Protein AF-A0A0B8NU46-F1 (afdb_monomer_lite)

Sequence (148 aa):
MVMSIIKTIAELERIGDVASRLAKTSLEHKNVDPRYQTSLEPLCRLAIDMLHQVLDAFARMDLQSAANVYEMDEKVDKEYQSIIKQLTQFMTDEVQSIPAILEVMWSARAIERVGDRCQNICEYIIYAVKGKDVRHRDEEEIYKYRAS

Radius of gyration: 17.45 Å; chains: 1; bounding box: 40×26×48 Å

InterPro domains:
  IPR026022 PhoU domain [PF01895] (43-125)
  IPR028366 PhoU [PTHR42930] (2-134)
  IPR028366 PhoU [TIGR02135] (1-134)
  IPR038078 PhoU-like domain superfamily [G3DSA:1.20.58.220] (1-136)

Organism: NCBI:txid1481914

pLDDT: mean 87.54, std 11.47, range [52.94, 98.19]

Foldseek 3Di:
DVVLVVLLVVLVVLLVVLVVVLVVLCVVPVPQDPVLDDDCVVLLVLLVVLVVQLVVCQVVLPLQSLLVSLVSLVVSVVVLVVLVVVLVVVCVVDVVCVVVSVSVNVNSVSSSVSSVSSNSSSQSSVCVVVVDRCVPPDSVVSVVSYDD

Structure (mmCIF, N/CA/C/O backbone):
data_AF-A0A0B8NU46-F1
#
_entry.id   AF-A0A0B8NU46-F1
#
loop_
_atom_site.group_PDB
_atom_site.id
_atom_site.type_symbol
_atom_site.label_atom_id
_atom_site.label_alt_id
_atom_site.label_comp_id
_atom_site.label_asym_id
_atom_site.label_entity_id
_atom_site.label_seq_id
_atom_site.pdbx_PDB_ins_code
_atom_site.Cartn_x
_atom_site.Cartn_y
_atom_site.Cartn_z
_atom_site.occupancy
_atom_site.B_iso_or_equiv
_atom_site.auth_seq_id
_atom_site.auth_comp_id
_atom_site.auth_asym_id
_atom_site.auth_atom_id
_atom_site.pdbx_PDB_model_num
ATOM 1 N N . MET A 1 1 ? -15.387 12.679 14.091 1.00 76.06 1 MET A N 1
ATOM 2 C CA . MET A 1 1 ? -16.108 11.780 13.163 1.00 76.06 1 MET A CA 1
ATOM 3 C C . MET A 1 1 ? -16.342 12.404 11.785 1.00 76.06 1 MET A C 1
ATOM 5 O O . MET A 1 1 ? -15.740 11.911 10.845 1.00 76.06 1 MET A O 1
ATOM 9 N N . VAL A 1 2 ? -17.103 13.502 11.641 1.00 85.00 2 VAL A N 1
ATOM 10 C CA . VAL A 1 2 ? -17.354 14.146 10.322 1.00 85.00 2 VAL A CA 1
ATOM 11 C C . VAL A 1 2 ? -16.058 14.463 9.560 1.00 85.00 2 VAL A C 1
ATOM 13 O O . VAL A 1 2 ? -15.936 14.148 8.382 1.00 85.00 2 VAL A O 1
ATOM 16 N N . MET A 1 3 ? -15.046 14.994 10.253 1.00 87.00 3 MET A N 1
ATOM 17 C CA . MET A 1 3 ? -13.742 15.269 9.641 1.00 87.00 3 MET A CA 1
ATOM 18 C C . MET A 1 3 ? -13.033 14.004 9.123 1.00 87.00 3 MET A C 1
ATOM 20 O O . MET A 1 3 ? -12.432 14.047 8.057 1.00 87.00 3 MET A O 1
ATOM 24 N N . SER A 1 4 ? -13.108 12.870 9.830 1.00 86.75 4 SER A N 1
ATOM 25 C CA . SER A 1 4 ? -12.488 11.610 9.380 1.00 86.75 4 SER A CA 1
ATOM 26 C C . SER A 1 4 ? -13.131 11.086 8.098 1.00 86.75 4 SER A C 1
ATOM 28 O O . SER A 1 4 ? -12.427 10.606 7.216 1.00 86.75 4 SER A O 1
ATOM 30 N N . ILE A 1 5 ? -14.452 11.237 7.967 1.00 90.69 5 ILE A N 1
ATOM 31 C CA . ILE A 1 5 ? -15.194 10.847 6.761 1.00 90.69 5 ILE A CA 1
ATOM 32 C C . ILE A 1 5 ? -14.737 11.688 5.567 1.00 90.69 5 ILE A C 1
ATOM 34 O O . ILE A 1 5 ? -14.364 11.134 4.540 1.00 90.69 5 ILE A O 1
ATOM 38 N N . ILE A 1 6 ? -14.689 13.016 5.718 1.00 93.38 6 ILE A N 1
ATOM 39 C CA . ILE A 1 6 ? -14.252 13.923 4.644 1.00 93.38 6 ILE A CA 1
ATOM 40 C C . ILE A 1 6 ? -12.821 13.597 4.197 1.00 93.38 6 ILE A C 1
ATOM 42 O O . ILE A 1 6 ? -12.554 13.528 3.000 1.00 93.38 6 ILE A O 1
ATOM 46 N N . LYS A 1 7 ? -11.903 13.360 5.144 1.00 92.12 7 LYS A N 1
ATOM 47 C CA . LYS A 1 7 ? -10.521 12.996 4.802 1.00 92.12 7 LYS A CA 1
ATOM 48 C C . LYS A 1 7 ? -10.431 11.638 4.102 1.00 92.12 7 LYS A C 1
ATOM 50 O O . LYS A 1 7 ? -9.679 11.510 3.148 1.00 92.12 7 LYS A O 1
ATOM 55 N N . THR A 1 8 ? -11.230 10.660 4.523 1.00 94.00 8 THR A N 1
ATOM 56 C CA . THR A 1 8 ? -11.289 9.338 3.875 1.00 94.00 8 THR A CA 1
ATOM 57 C C . THR A 1 8 ? -11.800 9.444 2.438 1.00 94.00 8 THR A C 1
ATOM 59 O O . THR A 1 8 ? -11.216 8.848 1.541 1.00 94.00 8 THR A O 1
ATOM 62 N N . ILE A 1 9 ? -12.833 10.258 2.187 1.00 94.75 9 ILE A N 1
ATOM 63 C CA . ILE A 1 9 ? -13.339 10.520 0.828 1.00 94.75 9 ILE A CA 1
ATOM 64 C C . ILE A 1 9 ? -12.237 11.111 -0.060 1.00 94.75 9 ILE A C 1
ATOM 66 O O . ILE A 1 9 ? -12.071 10.668 -1.194 1.00 94.75 9 ILE A O 1
ATOM 70 N N . ALA A 1 10 ? -11.462 12.067 0.458 1.00 96.69 10 ALA A N 1
ATOM 71 C CA . ALA A 1 10 ? -10.346 12.652 -0.282 1.00 96.69 10 ALA A CA 1
ATOM 72 C C . ALA A 1 10 ? -9.250 11.619 -0.604 1.00 96.69 10 ALA A C 1
ATOM 74 O O . ALA A 1 10 ? -8.682 11.642 -1.693 1.00 96.69 10 ALA A O 1
ATOM 75 N N . GLU A 1 11 ? -8.957 10.683 0.303 1.00 97.38 11 GLU A N 1
ATOM 76 C CA . GLU A 1 11 ? -8.010 9.602 0.006 1.00 97.38 11 GLU A CA 1
ATOM 77 C C . GLU A 1 11 ? -8.555 8.647 -1.070 1.00 97.38 11 GLU A C 1
ATOM 79 O O . GLU A 1 11 ? -7.811 8.285 -1.980 1.00 97.38 11 GLU A O 1
ATOM 84 N N . LEU A 1 12 ? -9.852 8.321 -1.049 1.00 96.81 12 LEU A N 1
ATOM 85 C CA . LEU A 1 12 ? -10.485 7.485 -2.078 1.00 96.81 12 LEU A CA 1
ATOM 86 C C . LEU A 1 12 ? -10.504 8.143 -3.462 1.00 96.81 12 LEU A C 1
ATOM 88 O O . LEU A 1 12 ? -10.229 7.469 -4.454 1.00 96.81 12 LEU A O 1
ATOM 92 N N . GLU A 1 13 ? -10.772 9.447 -3.541 1.00 97.50 13 GLU A N 1
ATOM 93 C CA . GLU A 1 13 ? -10.657 10.214 -4.790 1.00 97.50 13 GLU A CA 1
ATOM 94 C C . GLU A 1 13 ? -9.252 10.060 -5.385 1.00 97.50 13 GLU A C 1
ATOM 96 O O . GLU A 1 13 ? -9.088 9.697 -6.550 1.00 97.50 13 GLU A O 1
ATOM 101 N N . ARG A 1 14 ? -8.222 10.253 -4.556 1.00 96.56 14 ARG A N 1
ATOM 102 C CA . ARG A 1 14 ? -6.829 10.162 -4.993 1.00 96.56 14 ARG A CA 1
ATOM 103 C C . ARG A 1 14 ? -6.426 8.739 -5.404 1.00 96.56 14 ARG A C 1
ATOM 105 O O . ARG A 1 14 ? -5.583 8.594 -6.289 1.00 96.56 14 ARG A O 1
ATOM 112 N N . ILE A 1 15 ? -7.003 7.697 -4.796 1.00 97.25 15 ILE A N 1
ATOM 113 C CA . ILE A 1 15 ? -6.843 6.304 -5.259 1.00 97.25 15 ILE A CA 1
ATOM 114 C C . ILE A 1 15 ? -7.494 6.127 -6.638 1.00 97.25 15 ILE A C 1
ATOM 116 O O . ILE A 1 15 ? -6.884 5.549 -7.539 1.00 97.25 15 ILE A O 1
ATOM 120 N N . GLY A 1 16 ? -8.699 6.668 -6.836 1.00 96.06 16 GLY A N 1
ATOM 121 C CA . GLY A 1 16 ? -9.383 6.661 -8.132 1.00 96.06 16 GLY A CA 1
ATOM 122 C C . GLY A 1 16 ? -8.569 7.346 -9.236 1.00 96.06 16 GLY A C 1
ATOM 123 O O . GLY A 1 16 ? -8.445 6.811 -10.340 1.00 96.06 16 GLY A O 1
ATOM 124 N N . ASP A 1 17 ? -7.937 8.478 -8.925 1.00 95.25 17 ASP A N 1
ATOM 125 C CA . ASP A 1 17 ? -7.034 9.182 -9.841 1.00 95.25 17 ASP A CA 1
ATOM 126 C C . ASP A 1 17 ? -5.821 8.338 -10.238 1.00 95.25 17 ASP A C 1
ATOM 128 O O . ASP A 1 17 ? -5.430 8.315 -11.410 1.00 95.25 17 ASP A O 1
ATOM 132 N N . VAL A 1 18 ? -5.221 7.632 -9.277 1.00 93.94 18 VAL A N 1
ATOM 133 C CA . VAL A 1 18 ? -4.119 6.698 -9.534 1.00 93.94 18 VAL A CA 1
ATOM 134 C C . VAL A 1 18 ? -4.573 5.582 -10.474 1.00 93.94 18 VAL A C 1
ATOM 136 O O . VAL A 1 18 ? -3.918 5.347 -11.491 1.00 93.94 18 VAL A O 1
ATOM 139 N N . ALA A 1 19 ? -5.709 4.944 -10.185 1.00 93.94 19 ALA A N 1
ATOM 140 C CA . ALA A 1 19 ? -6.254 3.867 -11.008 1.00 93.94 19 ALA A CA 1
ATOM 141 C C . ALA A 1 19 ? -6.556 4.337 -12.444 1.00 93.94 19 ALA A C 1
ATOM 143 O O . ALA A 1 19 ? -6.197 3.667 -13.413 1.00 93.94 19 ALA A O 1
ATOM 144 N N . SER A 1 20 ? -7.143 5.528 -12.592 1.00 94.44 20 SER A N 1
ATOM 145 C CA . SER A 1 20 ? -7.423 6.151 -13.892 1.00 94.44 20 SER A CA 1
ATOM 146 C C . SER A 1 20 ? -6.147 6.411 -14.696 1.00 94.44 20 SER A C 1
ATOM 148 O O . SER A 1 20 ? -6.095 6.131 -15.896 1.00 94.44 20 SER A O 1
ATOM 150 N N . ARG A 1 21 ? -5.087 6.907 -14.045 1.00 90.38 21 ARG A N 1
ATOM 151 C CA . ARG A 1 21 ? -3.787 7.127 -14.696 1.00 90.38 21 ARG A CA 1
ATOM 152 C C . ARG A 1 21 ? -3.141 5.814 -15.128 1.00 90.38 21 ARG A C 1
ATOM 154 O O . ARG A 1 21 ? -2.734 5.724 -16.279 1.00 90.38 21 ARG A O 1
ATOM 161 N N . LEU A 1 22 ? -3.120 4.796 -14.266 1.00 90.50 22 LEU A N 1
ATOM 162 C CA . LEU A 1 22 ? -2.586 3.469 -14.604 1.00 90.50 22 LEU A CA 1
ATOM 163 C C . LEU A 1 22 ? -3.316 2.846 -15.801 1.00 90.50 22 LEU A C 1
ATOM 165 O O . LEU A 1 22 ? -2.675 2.323 -16.711 1.00 90.50 22 LEU A O 1
ATOM 169 N N . ALA A 1 23 ? -4.647 2.958 -15.844 1.00 90.62 23 ALA A N 1
ATOM 170 C CA . ALA A 1 23 ? -5.441 2.476 -16.971 1.00 90.62 23 ALA A CA 1
ATOM 171 C C . ALA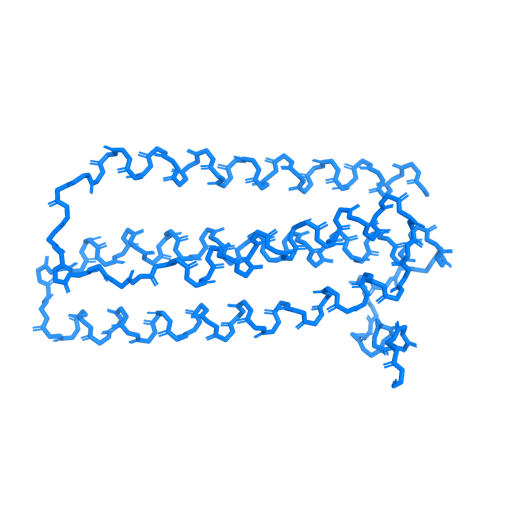 A 1 23 ? -5.080 3.194 -18.284 1.00 90.62 23 ALA A C 1
ATOM 173 O O . ALA A 1 23 ? -4.919 2.543 -19.316 1.00 90.62 23 ALA A O 1
ATOM 174 N N . LYS A 1 24 ? -4.904 4.523 -18.252 1.00 88.69 24 LYS A N 1
ATOM 175 C CA . LYS A 1 24 ? -4.469 5.303 -19.424 1.00 88.69 24 LYS A CA 1
ATOM 176 C C . LYS A 1 24 ? -3.066 4.907 -19.880 1.00 88.69 24 LYS A C 1
ATOM 178 O O . LYS A 1 24 ? -2.889 4.587 -21.052 1.00 88.69 24 LYS A O 1
ATOM 183 N N . THR A 1 25 ? -2.108 4.830 -18.956 1.00 84.38 25 THR A N 1
ATOM 184 C CA . THR A 1 25 ? -0.731 4.414 -19.255 1.00 84.38 25 THR A CA 1
ATOM 185 C C . THR A 1 25 ? -0.697 3.015 -19.872 1.00 84.38 25 THR A C 1
ATOM 187 O O . THR A 1 25 ? -0.019 2.811 -20.874 1.00 84.38 25 THR A O 1
ATOM 190 N N . SER A 1 26 ? -1.485 2.065 -19.362 1.00 83.94 26 SER A N 1
ATOM 191 C CA . SER A 1 26 ? -1.569 0.713 -19.933 1.00 83.94 26 SER A CA 1
ATOM 192 C C . SER A 1 26 ? -2.096 0.699 -21.377 1.00 83.94 26 SER A C 1
ATOM 194 O O . SER A 1 26 ? -1.638 -0.096 -22.198 1.00 83.94 26 SER A O 1
ATOM 196 N N . LEU A 1 27 ? -3.030 1.593 -21.720 1.00 85.62 27 LEU A N 1
ATOM 197 C CA . LEU A 1 27 ? -3.563 1.706 -23.082 1.00 85.62 27 LEU A CA 1
ATOM 198 C C . LEU A 1 27 ? -2.574 2.343 -24.063 1.00 85.62 27 LEU A C 1
ATOM 200 O O . LEU A 1 27 ? -2.562 1.955 -25.232 1.00 85.62 27 LEU A O 1
ATOM 204 N N . GLU A 1 28 ? -1.775 3.303 -23.601 1.00 82.06 28 GLU A N 1
ATOM 205 C CA . GLU A 1 28 ? -0.765 4.005 -24.404 1.00 82.06 28 GLU A CA 1
ATOM 206 C C . GLU A 1 28 ? 0.449 3.109 -24.716 1.00 82.06 28 GLU A C 1
ATOM 208 O O . GLU A 1 28 ? 1.017 3.197 -25.803 1.00 82.06 28 GLU A O 1
ATOM 213 N N . HIS A 1 29 ? 0.786 2.173 -23.822 1.00 73.75 29 HIS A N 1
ATOM 214 C CA . HIS A 1 29 ? 2.035 1.398 -23.869 1.00 73.75 29 HIS A CA 1
ATOM 215 C C . HIS A 1 29 ? 1.833 -0.084 -24.241 1.00 73.75 29 HIS A C 1
ATOM 217 O O . HIS A 1 29 ? 2.517 -0.974 -23.741 1.00 73.75 29 HIS A O 1
ATOM 223 N N . LYS A 1 30 ? 0.914 -0.380 -25.172 1.00 66.25 30 LYS A N 1
ATOM 224 C CA . LYS A 1 30 ? 0.595 -1.763 -25.603 1.00 66.25 30 LYS A CA 1
ATOM 225 C C . LYS A 1 30 ? 1.752 -2.537 -26.254 1.00 66.25 30 LYS A C 1
ATOM 227 O O . LYS A 1 30 ? 1.664 -3.755 -26.357 1.00 66.25 30 LYS A O 1
ATOM 232 N N . ASN A 1 31 ? 2.802 -1.847 -26.705 1.00 61.47 31 ASN A N 1
ATOM 233 C CA . ASN A 1 31 ? 3.888 -2.417 -27.513 1.00 61.47 31 ASN A CA 1
ATOM 234 C C . ASN A 1 31 ? 5.250 -2.429 -26.795 1.00 61.47 31 ASN A C 1
ATOM 236 O O . ASN A 1 31 ? 6.285 -2.476 -27.458 1.00 61.47 31 ASN A O 1
ATOM 240 N N . VAL A 1 32 ? 5.274 -2.360 -25.460 1.00 63.88 32 VAL A N 1
ATOM 241 C CA . VAL A 1 32 ? 6.528 -2.479 -24.700 1.00 63.88 32 VAL A CA 1
ATOM 242 C C . VAL A 1 32 ? 7.057 -3.906 -24.817 1.00 63.88 32 VAL A C 1
ATOM 244 O O . VAL A 1 32 ? 6.312 -4.868 -24.612 1.00 63.88 32 VAL A O 1
ATOM 247 N N . ASP A 1 33 ? 8.343 -4.031 -25.149 1.00 63.34 33 ASP A N 1
ATOM 248 C CA . ASP A 1 33 ? 9.026 -5.315 -25.287 1.00 63.34 33 ASP A CA 1
ATOM 249 C C . ASP A 1 33 ? 8.808 -6.175 -24.022 1.00 63.34 33 ASP A C 1
ATOM 251 O O . ASP A 1 33 ? 9.131 -5.726 -22.915 1.00 63.34 33 ASP A O 1
ATOM 255 N N . PRO A 1 34 ? 8.268 -7.403 -24.158 1.00 64.75 34 PRO A N 1
ATOM 256 C CA . PRO A 1 34 ? 8.028 -8.314 -23.041 1.00 64.75 34 PRO A CA 1
ATOM 257 C C . PRO A 1 34 ? 9.251 -8.564 -22.155 1.00 64.75 34 PRO A C 1
ATOM 259 O O . PRO A 1 34 ? 9.096 -8.894 -20.982 1.00 64.75 34 PRO A O 1
ATOM 262 N N . ARG A 1 35 ? 10.468 -8.383 -22.687 1.00 61.50 35 ARG A N 1
ATOM 263 C CA . ARG A 1 35 ? 11.727 -8.554 -21.949 1.00 61.50 35 ARG A CA 1
ATOM 264 C C . ARG A 1 35 ? 11.905 -7.563 -20.795 1.00 61.50 35 ARG A C 1
ATOM 266 O O . ARG A 1 35 ? 12.629 -7.886 -19.861 1.00 61.50 35 ARG A O 1
ATOM 273 N N . TYR A 1 36 ? 11.231 -6.411 -20.825 1.00 61.25 36 TYR A N 1
ATOM 274 C CA . TYR A 1 36 ? 11.279 -5.407 -19.749 1.00 61.25 36 TYR A CA 1
ATOM 275 C C . TYR A 1 36 ? 10.027 -5.416 -18.859 1.00 61.25 36 TYR A C 1
ATOM 277 O O . TYR A 1 36 ? 9.831 -4.510 -18.047 1.00 61.25 36 TYR A O 1
ATOM 285 N N . GLN A 1 37 ? 9.158 -6.422 -19.001 1.00 64.69 37 GLN A N 1
ATOM 286 C CA . GLN A 1 37 ? 7.943 -6.540 -18.200 1.00 64.69 37 GLN A CA 1
ATOM 287 C C . GLN A 1 37 ? 8.249 -7.233 -16.867 1.00 64.69 37 GLN A C 1
ATOM 289 O O . GLN A 1 37 ? 8.009 -8.427 -16.692 1.00 64.69 37 GLN A O 1
ATOM 294 N N . THR A 1 38 ? 8.750 -6.476 -15.888 1.00 72.88 38 THR A N 1
ATOM 295 C CA . THR A 1 38 ? 8.619 -6.896 -14.486 1.00 72.88 38 THR A CA 1
ATOM 296 C C . THR A 1 38 ? 7.135 -6.923 -14.145 1.00 72.88 38 THR A C 1
ATOM 298 O O . THR A 1 38 ? 6.433 -5.925 -14.326 1.00 72.88 38 THR A O 1
ATOM 301 N N . SER A 1 39 ? 6.640 -8.059 -13.654 1.00 84.12 39 SER A N 1
ATOM 302 C CA . SER A 1 39 ? 5.238 -8.157 -13.257 1.00 84.12 39 SER A CA 1
ATOM 303 C C . SER A 1 39 ? 4.960 -7.245 -12.063 1.00 84.12 39 SER A C 1
ATOM 305 O O . SER A 1 39 ? 5.552 -7.406 -10.999 1.00 84.12 39 SER A O 1
ATOM 307 N N . LEU A 1 40 ? 4.027 -6.306 -12.235 1.00 91.25 40 LEU A N 1
ATOM 308 C CA . LEU A 1 40 ? 3.476 -5.490 -11.146 1.00 91.25 40 LEU A CA 1
ATOM 309 C C . LEU A 1 40 ? 2.257 -6.150 -10.487 1.00 91.25 40 LEU A C 1
ATOM 311 O O . LEU A 1 40 ? 1.679 -5.595 -9.555 1.00 91.25 40 LEU A O 1
ATOM 315 N N . GLU A 1 41 ? 1.838 -7.323 -10.972 1.00 91.38 41 GLU A N 1
ATOM 316 C CA . GLU A 1 41 ? 0.648 -8.018 -10.483 1.00 91.38 41 GLU A CA 1
ATOM 317 C C . GLU A 1 41 ? 0.688 -8.294 -8.969 1.00 91.38 41 GLU A C 1
ATOM 319 O O . GLU A 1 41 ? -0.323 -8.020 -8.315 1.00 91.38 41 GLU A O 1
ATOM 324 N N . PRO A 1 42 ? 1.803 -8.770 -8.372 1.00 94.19 42 PRO A N 1
ATOM 325 C CA . PRO A 1 42 ? 1.856 -9.006 -6.930 1.00 94.19 42 PRO A CA 1
ATOM 326 C C . PRO A 1 42 ? 1.625 -7.724 -6.121 1.00 94.19 42 PRO A C 1
ATOM 328 O O . PRO A 1 42 ? 0.800 -7.715 -5.207 1.00 94.19 42 PRO A O 1
ATOM 331 N N . LEU A 1 43 ? 2.274 -6.623 -6.516 1.00 96.25 43 LEU A N 1
ATOM 332 C CA . LEU A 1 43 ? 2.118 -5.316 -5.876 1.00 96.25 43 LEU A CA 1
ATOM 333 C C . LEU A 1 43 ? 0.677 -4.793 -6.005 1.00 96.25 43 LEU A C 1
ATOM 335 O O . LEU A 1 43 ? 0.089 -4.347 -5.021 1.00 96.25 43 LEU A O 1
ATOM 339 N N . CYS A 1 44 ? 0.072 -4.913 -7.193 1.00 95.75 44 CYS A N 1
ATOM 340 C CA . CYS A 1 44 ? -1.335 -4.568 -7.418 1.00 95.75 44 CYS A CA 1
ATOM 341 C C . CYS A 1 44 ? -2.276 -5.362 -6.507 1.00 95.75 44 CYS A C 1
ATOM 343 O O . CYS A 1 44 ? -3.202 -4.792 -5.933 1.00 95.75 44 CYS A O 1
ATOM 345 N N . ARG A 1 45 ? -2.058 -6.676 -6.372 1.00 96.50 45 ARG A N 1
ATOM 346 C CA . ARG A 1 45 ? -2.894 -7.538 -5.524 1.00 96.50 45 ARG A CA 1
ATOM 347 C C . ARG A 1 45 ? -2.800 -7.137 -4.055 1.00 96.50 45 ARG A C 1
ATOM 349 O O . ARG A 1 45 ? -3.841 -7.058 -3.411 1.00 96.50 45 ARG A O 1
ATOM 356 N N . LEU A 1 46 ? -1.596 -6.839 -3.559 1.00 97.56 46 LEU A N 1
ATOM 357 C CA . LEU A 1 46 ? -1.397 -6.349 -2.192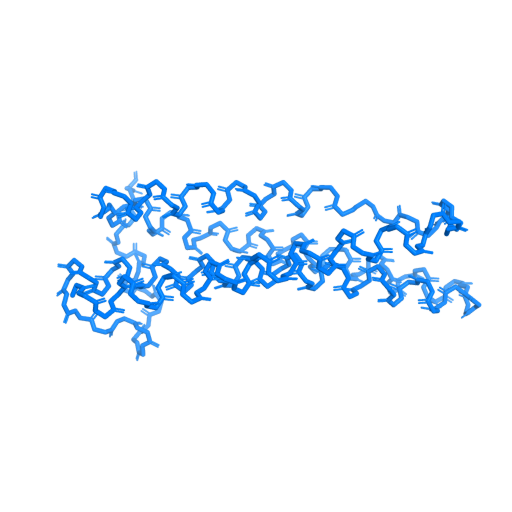 1.00 97.56 46 LEU A CA 1
ATOM 358 C C . LEU A 1 46 ? -2.125 -5.020 -1.957 1.00 97.56 46 LEU A C 1
ATOM 360 O O . LEU A 1 46 ? -2.860 -4.897 -0.983 1.00 97.56 46 LEU A O 1
ATOM 364 N N . ALA A 1 47 ? -1.986 -4.056 -2.872 1.00 97.44 47 ALA A N 1
ATOM 365 C CA . ALA A 1 47 ? -2.646 -2.756 -2.750 1.00 97.44 47 ALA A CA 1
ATOM 366 C C . ALA A 1 47 ? -4.184 -2.859 -2.793 1.00 97.44 47 ALA A C 1
ATOM 368 O O . ALA A 1 47 ? -4.872 -2.182 -2.031 1.00 97.44 47 ALA A O 1
ATOM 369 N N . ILE A 1 48 ? -4.739 -3.722 -3.655 1.00 97.50 48 ILE A N 1
ATOM 370 C CA . ILE A 1 48 ? -6.192 -3.964 -3.733 1.00 97.50 48 ILE A CA 1
ATOM 371 C C . ILE A 1 48 ? -6.708 -4.629 -2.454 1.00 97.50 48 ILE A C 1
ATOM 373 O O . ILE A 1 48 ? -7.757 -4.240 -1.942 1.00 97.50 48 ILE A O 1
ATOM 377 N N . ASP A 1 49 ? -5.984 -5.620 -1.935 1.00 98.00 49 ASP A N 1
ATOM 378 C CA . ASP A 1 49 ? -6.346 -6.301 -0.692 1.00 98.00 49 ASP A CA 1
ATOM 379 C C . ASP A 1 49 ? -6.326 -5.330 0.500 1.00 98.00 49 ASP A C 1
ATOM 381 O O . ASP A 1 49 ? -7.298 -5.237 1.249 1.00 98.00 49 ASP A O 1
ATOM 385 N N . MET A 1 50 ? -5.275 -4.511 0.604 1.00 97.81 50 MET A N 1
ATOM 386 C CA . MET A 1 50 ? -5.156 -3.465 1.621 1.00 97.81 50 MET A CA 1
ATOM 387 C C . MET A 1 50 ? -6.309 -2.448 1.540 1.00 97.81 50 MET A C 1
ATOM 389 O O . MET A 1 50 ? -6.880 -2.076 2.567 1.00 97.81 50 MET A O 1
ATOM 393 N N . LEU A 1 51 ? -6.717 -2.057 0.325 1.00 98.19 51 LEU A N 1
ATOM 394 C CA . LEU A 1 51 ? -7.861 -1.169 0.102 1.00 98.19 51 LEU A CA 1
ATOM 395 C C . LEU A 1 51 ? -9.190 -1.796 0.544 1.00 98.19 51 LEU A C 1
ATOM 397 O O . LEU A 1 51 ? -10.004 -1.131 1.184 1.00 98.19 51 LEU A O 1
ATOM 401 N N . HIS A 1 52 ? -9.438 -3.064 0.219 1.00 98.12 52 HIS A N 1
ATOM 402 C CA . HIS A 1 52 ? -10.658 -3.736 0.668 1.00 98.12 52 HIS A CA 1
ATOM 403 C C . HIS A 1 52 ? -10.712 -3.832 2.194 1.00 98.12 52 HIS A C 1
ATOM 405 O O . HIS A 1 52 ? -11.716 -3.455 2.800 1.00 98.12 52 HIS A O 1
ATOM 411 N N . GLN A 1 53 ? -9.615 -4.256 2.822 1.00 98.00 53 GLN A N 1
ATOM 412 C CA . GLN A 1 53 ? -9.572 -4.427 4.269 1.00 98.00 53 GLN A CA 1
ATOM 413 C C . GLN A 1 53 ? -9.686 -3.094 5.020 1.00 98.00 53 GLN A C 1
ATOM 415 O O . GLN A 1 53 ? -10.383 -3.031 6.036 1.00 98.00 53 GLN A O 1
ATOM 420 N N . VAL A 1 54 ? -9.080 -2.003 4.523 1.00 97.94 54 VAL A N 1
ATOM 421 C CA . VAL A 1 54 ? -9.233 -0.693 5.178 1.00 97.94 54 VAL A CA 1
ATOM 422 C C . VAL A 1 54 ? -10.662 -0.162 5.070 1.00 97.94 54 VAL A C 1
ATOM 424 O O . VAL A 1 54 ? -11.161 0.459 6.009 1.00 97.94 54 VAL A O 1
ATOM 427 N N . LEU A 1 55 ? -11.353 -0.424 3.957 1.00 97.75 55 LEU A N 1
ATOM 428 C CA . LEU A 1 55 ? -12.750 -0.030 3.780 1.00 97.75 55 LEU A CA 1
ATOM 429 C C . LEU A 1 55 ? -13.687 -0.826 4.694 1.00 97.75 55 LEU A C 1
ATOM 431 O O . LEU A 1 55 ? -14.597 -0.240 5.287 1.00 97.75 55 LEU A O 1
ATOM 435 N N . ASP A 1 56 ? -13.430 -2.122 4.874 1.00 97.81 56 ASP A N 1
ATOM 436 C CA . ASP A 1 56 ? -14.156 -2.955 5.836 1.00 97.81 56 ASP A CA 1
ATOM 437 C C . ASP A 1 56 ? -13.928 -2.479 7.279 1.00 97.81 56 ASP A C 1
ATOM 439 O O . ASP A 1 56 ? -14.887 -2.332 8.049 1.00 97.81 56 ASP A O 1
ATOM 443 N N . ALA A 1 57 ? -12.676 -2.169 7.635 1.00 96.94 57 ALA A N 1
ATOM 444 C CA . ALA A 1 57 ? -12.327 -1.603 8.935 1.00 96.94 57 ALA A CA 1
ATOM 445 C C . ALA A 1 57 ? -13.018 -0.250 9.159 1.00 96.94 57 ALA A C 1
ATOM 447 O O . ALA A 1 57 ? -13.573 -0.001 10.232 1.00 96.94 57 ALA A O 1
ATOM 448 N N . PHE A 1 58 ? -13.049 0.607 8.136 1.00 96.06 58 PHE A N 1
ATOM 449 C CA . PHE A 1 58 ? -13.698 1.913 8.191 1.00 96.06 58 PHE A CA 1
ATOM 450 C C . PHE A 1 58 ? -15.210 1.793 8.397 1.00 96.06 58 PHE A C 1
ATOM 452 O O . PHE A 1 58 ? -15.766 2.454 9.275 1.00 96.06 58 PHE A O 1
ATOM 459 N N . ALA A 1 59 ? -15.877 0.917 7.640 1.00 95.56 59 ALA A N 1
ATOM 460 C CA . ALA A 1 59 ? -17.322 0.707 7.734 1.00 95.56 59 ALA A CA 1
ATOM 461 C C . ALA A 1 59 ? -17.759 0.225 9.126 1.00 95.56 59 ALA A C 1
ATOM 463 O O . ALA A 1 59 ? -18.851 0.557 9.591 1.00 95.56 59 ALA A O 1
ATOM 464 N N . ARG A 1 60 ? -16.898 -0.544 9.800 1.00 95.62 60 ARG A N 1
ATOM 465 C CA . ARG A 1 60 ? -17.145 -1.095 11.140 1.00 95.62 60 ARG A CA 1
ATOM 466 C C . ARG A 1 60 ? -16.562 -0.241 12.263 1.00 95.62 60 ARG A C 1
ATOM 468 O O . ARG A 1 60 ? -16.823 -0.539 13.426 1.00 95.62 60 ARG A O 1
ATOM 475 N N . MET A 1 61 ? -15.792 0.798 11.929 1.00 93.75 61 MET A N 1
ATOM 476 C CA . MET A 1 61 ? -14.960 1.545 12.876 1.00 93.75 61 MET A CA 1
ATOM 477 C C . MET A 1 61 ? -14.089 0.614 13.739 1.00 93.75 61 MET A C 1
ATOM 479 O O . MET A 1 61 ? -13.935 0.809 14.946 1.00 93.75 61 MET A O 1
ATOM 483 N N . ASP A 1 62 ? -13.548 -0.430 13.113 1.00 95.44 62 ASP A N 1
ATOM 484 C CA . ASP A 1 62 ? -12.797 -1.484 13.780 1.00 95.44 62 ASP A CA 1
ATOM 485 C C . ASP A 1 62 ? -11.310 -1.118 13.870 1.00 95.44 62 ASP A C 1
ATOM 487 O O . ASP A 1 62 ? -10.573 -1.139 12.882 1.00 95.44 62 ASP A O 1
ATOM 491 N N . LEU A 1 63 ? -10.873 -0.795 15.088 1.00 93.56 63 LEU A N 1
ATOM 492 C CA . LEU A 1 63 ? -9.484 -0.452 15.386 1.00 93.56 63 LEU A CA 1
ATOM 493 C C . LEU A 1 63 ? -8.521 -1.615 15.159 1.00 93.56 63 LEU A C 1
ATOM 495 O O . LEU A 1 63 ? -7.385 -1.385 14.754 1.00 93.56 63 LEU A O 1
ATOM 499 N N . GLN A 1 64 ? -8.970 -2.839 15.440 1.00 93.81 64 GLN A N 1
ATOM 500 C CA . GLN A 1 64 ? -8.142 -4.029 15.327 1.00 93.81 64 GLN A CA 1
ATOM 501 C C . GLN A 1 64 ? -7.821 -4.303 13.863 1.00 93.81 64 GLN A C 1
ATOM 503 O O . GLN A 1 64 ? -6.663 -4.493 13.491 1.00 93.81 64 GLN A O 1
ATOM 508 N N . SER A 1 65 ? -8.857 -4.267 13.027 1.00 95.31 65 SER A N 1
ATOM 509 C CA . SER A 1 65 ? -8.704 -4.405 11.583 1.00 95.31 65 SER A CA 1
ATOM 510 C C . SER A 1 65 ? -7.864 -3.261 11.003 1.00 95.31 65 SER A C 1
ATOM 512 O O . SER A 1 65 ? -6.956 -3.523 10.224 1.00 95.31 65 SER A O 1
ATOM 514 N N . ALA A 1 66 ? -8.074 -2.011 11.436 1.00 95.25 66 ALA A N 1
ATOM 515 C CA . ALA A 1 66 ? -7.271 -0.875 10.972 1.00 95.25 66 ALA A CA 1
ATOM 516 C C . ALA A 1 66 ? -5.774 -1.015 11.312 1.00 95.25 66 ALA A C 1
ATOM 518 O O . ALA A 1 66 ? -4.930 -0.723 10.469 1.00 95.25 66 ALA A O 1
ATOM 519 N N . ALA A 1 67 ? -5.429 -1.489 12.513 1.00 94.06 67 ALA A N 1
ATOM 520 C CA . ALA A 1 67 ? -4.034 -1.719 12.895 1.00 94.06 67 ALA A CA 1
ATOM 521 C C . ALA A 1 67 ? -3.383 -2.847 12.080 1.00 9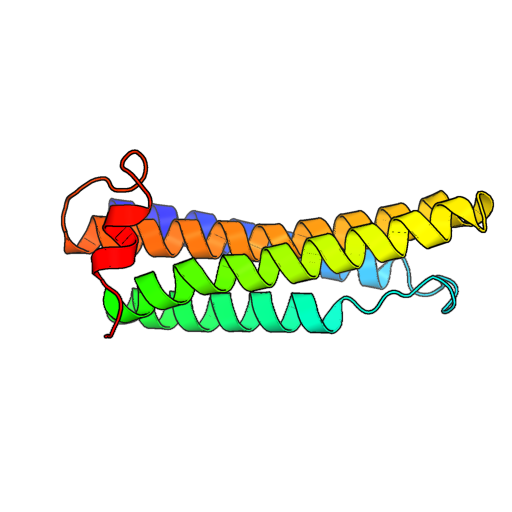4.06 67 ALA A C 1
ATOM 523 O O . ALA A 1 67 ? -2.262 -2.687 11.604 1.00 94.06 67 ALA A O 1
ATOM 524 N N . ASN A 1 68 ? -4.111 -3.943 11.844 1.00 94.56 68 ASN A N 1
ATOM 525 C CA . ASN A 1 68 ? -3.623 -5.043 11.010 1.00 94.56 68 ASN A CA 1
ATOM 526 C C . ASN A 1 68 ? -3.361 -4.585 9.566 1.00 94.56 68 ASN A C 1
ATOM 528 O O . ASN A 1 68 ? -2.369 -4.984 8.961 1.00 94.56 68 ASN A O 1
ATOM 532 N N . VAL A 1 69 ? -4.233 -3.732 9.018 1.00 95.88 69 VAL A N 1
ATOM 533 C CA . VAL A 1 69 ? -4.054 -3.174 7.671 1.00 95.88 69 VAL A CA 1
ATOM 534 C C . VAL A 1 69 ? -2.877 -2.204 7.618 1.00 95.88 69 VAL A C 1
ATOM 536 O O . VAL A 1 69 ? -2.123 -2.236 6.652 1.00 95.88 69 VAL A O 1
ATOM 539 N N . TYR A 1 70 ? -2.661 -1.398 8.661 1.00 94.56 70 TYR A N 1
ATOM 540 C CA . TYR A 1 70 ? -1.508 -0.496 8.742 1.00 94.56 70 TYR A CA 1
ATOM 541 C C . TYR A 1 70 ? -0.168 -1.244 8.587 1.00 94.56 70 TYR A C 1
ATOM 543 O O . TYR A 1 70 ? 0.751 -0.738 7.951 1.00 94.56 70 TYR A O 1
ATOM 551 N N . GLU A 1 71 ? -0.068 -2.478 9.093 1.00 91.88 71 GLU A N 1
ATOM 552 C CA . GLU A 1 71 ? 1.113 -3.346 8.927 1.00 91.88 71 GLU A CA 1
ATOM 553 C C . GLU A 1 71 ? 1.249 -3.989 7.551 1.00 91.88 71 GLU A C 1
ATOM 555 O O . GLU A 1 71 ? 2.351 -4.366 7.152 1.00 91.88 71 GLU A O 1
ATOM 560 N N . MET A 1 72 ? 0.145 -4.161 6.821 1.00 92.56 72 MET A N 1
ATOM 561 C CA . MET A 1 72 ? 0.208 -4.716 5.468 1.00 92.56 72 MET A CA 1
ATOM 562 C C . MET A 1 72 ? 1.035 -3.835 4.534 1.00 92.56 72 MET A C 1
ATOM 564 O O . MET A 1 72 ? 1.617 -4.354 3.583 1.00 92.56 72 MET A O 1
ATOM 568 N N . ASP A 1 73 ? 1.128 -2.543 4.838 1.00 91.12 73 ASP A N 1
ATOM 569 C CA . ASP A 1 73 ? 1.947 -1.581 4.112 1.00 91.12 73 ASP A CA 1
ATOM 570 C C . ASP A 1 73 ? 3.423 -1.992 4.041 1.00 91.12 73 ASP A C 1
ATOM 572 O O . ASP A 1 73 ? 4.029 -1.934 2.978 1.00 91.12 73 ASP A O 1
ATOM 576 N N . GLU A 1 74 ? 3.974 -2.587 5.107 1.00 92.56 74 GLU A N 1
ATOM 577 C CA . GLU A 1 74 ? 5.359 -3.077 5.101 1.00 92.56 74 GLU A CA 1
ATOM 578 C C . GLU A 1 74 ? 5.580 -4.138 4.002 1.00 92.56 74 GLU A C 1
ATOM 580 O O . GLU A 1 74 ? 6.670 -4.270 3.438 1.00 92.56 74 GLU A O 1
ATOM 585 N N . LYS A 1 75 ? 4.539 -4.915 3.667 1.00 95.12 75 LYS A N 1
ATOM 586 C CA . LYS A 1 75 ? 4.589 -5.879 2.557 1.00 95.12 75 LYS A CA 1
ATOM 587 C C . LYS A 1 75 ? 4.527 -5.173 1.203 1.00 95.12 75 LYS A C 1
ATOM 589 O O . LYS A 1 75 ? 5.233 -5.602 0.292 1.00 95.12 75 LYS A O 1
ATOM 594 N N . VAL A 1 76 ? 3.709 -4.125 1.075 1.00 95.94 76 VAL A N 1
ATOM 595 C CA . VAL A 1 76 ? 3.624 -3.286 -0.134 1.00 95.94 76 VAL A CA 1
ATOM 596 C C . VAL A 1 76 ? 4.978 -2.629 -0.401 1.00 95.94 76 VAL A C 1
ATOM 598 O O . VAL A 1 76 ? 5.510 -2.767 -1.503 1.00 95.94 76 VAL A O 1
ATOM 601 N N . ASP A 1 77 ? 5.586 -2.034 0.622 1.00 95.25 77 ASP A N 1
ATOM 602 C CA . ASP A 1 77 ? 6.909 -1.418 0.562 1.00 95.25 77 ASP A CA 1
ATOM 603 C C . ASP A 1 77 ? 7.993 -2.406 0.144 1.00 95.25 77 ASP A C 1
ATOM 605 O O . ASP A 1 77 ? 8.771 -2.142 -0.776 1.00 95.25 77 ASP A O 1
ATOM 609 N N . LYS A 1 78 ? 8.043 -3.579 0.785 1.00 96.44 78 LYS A N 1
ATOM 610 C CA . LYS A 1 78 ? 9.020 -4.625 0.448 1.00 96.44 78 LYS A CA 1
ATOM 611 C C . LYS A 1 78 ? 8.890 -5.081 -1.004 1.00 96.44 78 LYS A C 1
ATOM 613 O O . LYS A 1 78 ? 9.908 -5.229 -1.686 1.00 96.44 78 LYS A O 1
ATOM 618 N N . GLU A 1 79 ? 7.665 -5.284 -1.480 1.00 96.56 79 GLU A N 1
ATOM 619 C CA . GLU A 1 79 ? 7.410 -5.684 -2.865 1.00 96.56 79 GLU A CA 1
ATOM 620 C C . GLU A 1 79 ? 7.791 -4.566 -3.846 1.00 96.56 79 GLU A C 1
ATOM 622 O O . GLU A 1 79 ? 8.477 -4.814 -4.840 1.00 96.56 79 GLU A O 1
ATOM 627 N N . TYR A 1 80 ? 7.446 -3.315 -3.531 1.00 97.00 80 TYR A N 1
ATOM 628 C CA . TYR A 1 80 ? 7.853 -2.150 -4.310 1.00 97.00 80 TYR A CA 1
ATOM 629 C C . TYR A 1 80 ? 9.384 -2.051 -4.415 1.00 97.00 80 TYR A C 1
ATOM 631 O O . TYR A 1 80 ? 9.920 -1.961 -5.521 1.00 97.00 80 TYR A O 1
ATOM 639 N N . GLN A 1 81 ? 10.114 -2.159 -3.300 1.00 96.38 81 GLN A N 1
ATOM 640 C CA . GLN A 1 81 ? 11.583 -2.131 -3.302 1.00 96.38 81 GLN A CA 1
ATOM 641 C C . GLN A 1 81 ? 12.191 -3.285 -4.116 1.00 96.38 81 GLN A C 1
ATOM 643 O O . GLN A 1 81 ? 13.175 -3.089 -4.836 1.00 96.38 81 GLN A O 1
ATOM 648 N N . SER A 1 82 ? 11.592 -4.479 -4.051 1.00 94.81 82 SER A N 1
ATOM 649 C CA . SER A 1 82 ? 11.991 -5.630 -4.872 1.00 94.81 82 SER A CA 1
ATOM 650 C C . SER A 1 82 ? 11.855 -5.334 -6.370 1.00 94.81 82 SER A C 1
ATOM 652 O O . SER A 1 82 ? 12.789 -5.585 -7.139 1.00 94.81 82 SER A O 1
ATOM 654 N N . ILE A 1 83 ? 10.735 -4.735 -6.785 1.00 94.06 83 ILE A N 1
ATOM 655 C CA . ILE A 1 83 ? 10.486 -4.328 -8.175 1.00 94.06 83 ILE A CA 1
ATOM 656 C C . ILE A 1 83 ? 11.504 -3.275 -8.625 1.00 94.06 83 ILE A C 1
ATOM 658 O O . ILE A 1 83 ? 12.112 -3.430 -9.685 1.00 94.06 83 ILE A O 1
ATOM 662 N N . ILE A 1 84 ? 11.753 -2.238 -7.817 1.00 94.31 84 ILE A N 1
ATOM 663 C CA . ILE A 1 84 ? 12.725 -1.183 -8.149 1.00 94.31 84 ILE A CA 1
ATOM 664 C C . ILE A 1 84 ? 14.131 -1.761 -8.334 1.00 94.31 84 ILE A C 1
ATOM 666 O O . ILE A 1 84 ? 14.826 -1.404 -9.290 1.00 94.31 84 ILE A O 1
ATOM 670 N N . LYS A 1 85 ? 14.543 -2.698 -7.476 1.00 93.06 85 LYS A N 1
ATOM 671 C CA . LYS A 1 85 ? 15.834 -3.382 -7.602 1.00 93.06 85 LYS A CA 1
ATOM 672 C C . LYS A 1 85 ? 15.952 -4.154 -8.922 1.00 93.06 85 LYS A C 1
ATOM 674 O O . LYS A 1 85 ? 16.981 -4.048 -9.586 1.00 93.06 85 LYS A O 1
ATOM 679 N N . GLN A 1 86 ? 14.913 -4.891 -9.317 1.00 90.31 86 GLN A N 1
ATOM 680 C CA . GLN A 1 86 ? 14.888 -5.629 -10.588 1.00 90.31 86 GLN A CA 1
ATOM 681 C C . GLN A 1 86 ? 14.948 -4.684 -11.795 1.00 90.31 86 GLN A C 1
ATOM 683 O O . GLN A 1 86 ? 15.768 -4.871 -12.690 1.00 90.31 86 GLN A O 1
ATOM 688 N N . LEU A 1 87 ? 14.140 -3.622 -11.787 1.00 89.12 87 LEU A N 1
ATOM 689 C CA . LEU A 1 87 ? 14.114 -2.617 -12.855 1.00 89.12 87 LEU A CA 1
ATOM 690 C C . LEU A 1 87 ? 15.468 -1.905 -13.007 1.00 89.12 87 LEU A C 1
ATOM 692 O O . LEU A 1 87 ? 15.926 -1.678 -14.124 1.00 89.12 87 LEU A O 1
ATOM 696 N N . THR A 1 88 ? 16.155 -1.625 -11.898 1.00 90.31 88 THR A N 1
ATOM 697 C CA . THR A 1 88 ? 17.487 -0.993 -11.909 1.00 90.31 88 THR A CA 1
ATOM 698 C C . THR A 1 88 ? 18.560 -1.919 -12.493 1.00 90.31 88 THR A C 1
ATOM 700 O O . THR A 1 88 ? 19.472 -1.456 -13.180 1.00 90.31 88 THR A O 1
ATOM 703 N N . GLN A 1 89 ? 18.440 -3.232 -12.270 1.00 87.25 89 GLN A N 1
ATOM 704 C CA . GLN A 1 89 ? 19.325 -4.219 -12.889 1.00 87.25 89 GLN A CA 1
ATOM 705 C C . GLN A 1 89 ? 19.184 -4.195 -14.420 1.00 87.25 89 GLN A C 1
ATOM 707 O O . GLN A 1 89 ? 20.190 -4.077 -15.114 1.00 87.25 89 GLN A O 1
ATOM 712 N N . PHE A 1 90 ? 17.954 -4.175 -14.945 1.00 83.81 90 PHE A N 1
ATOM 713 C CA . PHE A 1 90 ? 17.718 -4.095 -16.393 1.00 83.81 90 PHE A CA 1
ATOM 714 C C . PHE A 1 90 ? 18.281 -2.816 -17.035 1.00 83.81 90 PHE A C 1
ATOM 716 O O . PHE A 1 90 ? 18.813 -2.871 -18.143 1.00 83.81 90 PHE A O 1
ATOM 723 N N . MET A 1 91 ? 18.242 -1.676 -16.332 1.00 86.81 91 MET A N 1
ATOM 724 C CA . MET A 1 91 ? 18.849 -0.429 -16.828 1.00 86.81 91 MET A CA 1
ATOM 725 C C . MET A 1 91 ? 20.369 -0.532 -16.998 1.00 86.81 91 MET A C 1
ATOM 727 O O . MET A 1 91 ? 20.938 0.146 -17.853 1.00 86.81 91 MET A O 1
ATOM 731 N N . THR A 1 92 ? 21.021 -1.344 -16.161 1.00 83.38 92 THR A N 1
ATOM 732 C CA . THR A 1 92 ? 22.475 -1.552 -16.207 1.00 83.38 92 THR A CA 1
ATOM 733 C C . THR A 1 92 ? 22.868 -2.417 -17.404 1.00 83.38 92 THR A C 1
ATOM 735 O O . THR A 1 92 ? 23.920 -2.189 -18.001 1.00 83.38 92 THR A O 1
ATOM 738 N N . ASP A 1 93 ? 22.008 -3.363 -17.779 1.00 80.81 93 ASP A N 1
ATOM 739 C CA . ASP A 1 93 ? 22.268 -4.316 -18.857 1.00 80.81 93 ASP A CA 1
ATOM 740 C C . ASP A 1 93 ? 21.992 -3.710 -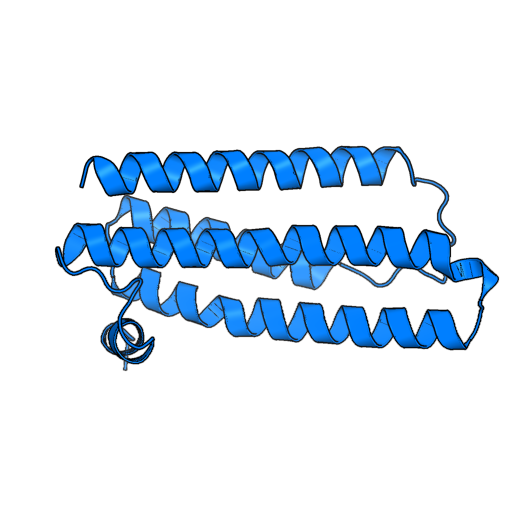20.250 1.00 80.81 93 ASP A C 1
ATOM 742 O O . ASP A 1 93 ? 22.742 -3.966 -21.193 1.00 80.81 93 ASP A O 1
ATOM 746 N N . GLU A 1 94 ? 20.965 -2.857 -20.395 1.00 80.44 94 GLU A N 1
ATOM 747 C CA . GLU A 1 94 ? 20.581 -2.267 -21.687 1.00 80.44 94 GLU A CA 1
ATOM 748 C C . GLU A 1 94 ? 20.108 -0.802 -21.570 1.00 80.44 94 GLU A C 1
ATOM 750 O O . GLU A 1 94 ? 18.928 -0.516 -21.374 1.00 80.44 94 GLU A O 1
ATOM 755 N N . VAL A 1 95 ? 21.004 0.165 -21.806 1.00 82.75 95 VAL A N 1
ATOM 756 C CA . VAL A 1 95 ? 20.724 1.621 -21.695 1.00 82.75 95 VAL A CA 1
ATOM 757 C C . VAL A 1 95 ? 19.543 2.094 -22.562 1.00 82.75 95 VAL A C 1
ATOM 759 O O . VAL A 1 95 ? 18.827 3.026 -22.201 1.00 82.75 95 VAL A O 1
ATOM 762 N N . GLN A 1 96 ? 19.305 1.450 -23.706 1.00 82.25 96 GLN A N 1
ATOM 763 C CA . GLN A 1 96 ? 18.214 1.797 -24.630 1.00 82.25 96 GLN A CA 1
ATOM 764 C C . GLN A 1 96 ? 16.820 1.492 -24.052 1.00 82.25 96 GLN A C 1
ATOM 766 O O . GLN A 1 96 ? 15.836 2.067 -24.511 1.00 82.25 96 GLN A O 1
ATOM 771 N N . SER A 1 97 ? 16.739 0.633 -23.030 1.00 79.44 97 SER A N 1
ATOM 772 C CA . SER A 1 97 ? 15.492 0.243 -22.361 1.00 79.44 97 SER A CA 1
ATOM 773 C C . SER A 1 97 ? 15.041 1.214 -21.262 1.00 79.44 97 SER A C 1
ATOM 775 O O . SER A 1 97 ? 13.892 1.150 -20.824 1.00 79.44 97 SER A O 1
ATOM 777 N N . ILE A 1 98 ? 15.907 2.151 -20.843 1.00 86.94 98 ILE A N 1
ATOM 778 C CA . ILE A 1 98 ? 15.656 3.071 -19.719 1.00 86.94 98 ILE A CA 1
ATOM 779 C C . ILE A 1 98 ? 14.299 3.793 -19.818 1.00 86.94 98 ILE A C 1
ATOM 781 O O . ILE A 1 98 ? 13.600 3.815 -18.805 1.00 86.94 98 ILE A O 1
ATOM 785 N N . PRO A 1 99 ? 13.870 4.351 -20.972 1.00 86.19 99 PRO A N 1
ATOM 786 C CA . PRO A 1 99 ? 12.574 5.028 -21.057 1.00 86.19 99 PRO A CA 1
ATOM 787 C C . PRO A 1 99 ? 11.391 4.125 -20.677 1.00 86.19 99 PRO A C 1
ATOM 789 O O . PRO A 1 99 ? 10.575 4.512 -19.845 1.00 86.19 99 PRO A O 1
ATOM 792 N N . ALA A 1 100 ? 11.352 2.896 -21.202 1.00 82.81 100 ALA A N 1
ATOM 793 C CA . ALA A 1 100 ? 10.293 1.935 -20.897 1.00 82.81 100 ALA A CA 1
ATOM 794 C C . ALA A 1 100 ? 10.341 1.480 -19.429 1.00 82.81 100 ALA A C 1
ATOM 796 O O . ALA A 1 100 ? 9.311 1.357 -18.769 1.00 82.81 100 ALA A O 1
ATOM 797 N N . ILE A 1 101 ? 11.541 1.280 -18.877 1.00 86.81 101 ILE A N 1
ATOM 798 C CA . ILE A 1 101 ? 11.703 0.913 -17.464 1.00 86.81 101 ILE A CA 1
ATOM 799 C C . ILE A 1 101 ? 11.189 2.034 -16.549 1.00 86.81 101 ILE A C 1
ATOM 801 O O . ILE A 1 101 ? 10.522 1.751 -15.551 1.00 86.81 101 ILE A O 1
ATOM 805 N N . LEU A 1 102 ? 11.451 3.303 -16.882 1.00 88.81 102 LEU A N 1
ATOM 806 C CA . LEU A 1 102 ? 10.946 4.440 -16.110 1.00 88.81 102 LEU A CA 1
ATOM 807 C C . LEU A 1 102 ? 9.412 4.472 -16.084 1.00 88.81 102 LEU A C 1
ATOM 809 O O . LEU A 1 102 ? 8.837 4.723 -15.028 1.00 88.81 102 LEU A O 1
ATOM 813 N N . GLU A 1 103 ? 8.735 4.155 -17.187 1.00 85.81 103 GLU A N 1
ATOM 814 C CA . GLU A 1 103 ? 7.266 4.060 -17.223 1.00 85.81 103 GLU A CA 1
ATOM 815 C C . GLU A 1 103 ? 6.732 2.971 -16.274 1.00 85.81 103 GLU A C 1
ATOM 817 O O . GLU A 1 103 ? 5.759 3.187 -15.537 1.00 85.81 103 GLU A O 1
ATOM 822 N N . VAL A 1 104 ? 7.404 1.816 -16.221 1.00 88.19 104 VAL A N 1
ATOM 823 C CA . VAL A 1 104 ? 7.066 0.735 -15.280 1.00 88.19 104 VAL A CA 1
ATOM 824 C C . VAL A 1 104 ? 7.334 1.166 -13.835 1.00 88.19 104 VAL A C 1
ATOM 826 O O . VAL A 1 104 ? 6.484 0.946 -12.970 1.00 88.19 104 VAL A O 1
ATOM 829 N N . MET A 1 105 ? 8.450 1.850 -13.555 1.00 91.44 105 MET A N 1
ATOM 830 C CA . MET A 1 105 ? 8.744 2.395 -12.220 1.00 91.44 105 MET A CA 1
ATOM 831 C C . MET A 1 105 ? 7.680 3.397 -11.762 1.00 91.44 105 MET A C 1
ATOM 833 O O . MET A 1 105 ? 7.276 3.384 -10.599 1.00 91.44 105 MET A O 1
ATOM 837 N N . TRP A 1 106 ? 7.194 4.254 -12.663 1.00 91.25 106 TRP A N 1
ATOM 838 C CA . TRP A 1 106 ? 6.123 5.204 -12.356 1.00 91.25 106 TRP A CA 1
ATOM 839 C C . TRP A 1 106 ? 4.821 4.488 -12.016 1.00 91.25 106 TRP A C 1
ATOM 841 O O . TRP A 1 106 ? 4.117 4.904 -11.094 1.00 91.25 106 TRP A O 1
ATOM 851 N N . SER A 1 107 ? 4.528 3.394 -12.720 1.00 92.25 107 SER A N 1
ATOM 852 C CA . SER A 1 107 ? 3.375 2.544 -12.432 1.00 92.25 107 SER A CA 1
ATOM 853 C C . SER A 1 107 ? 3.516 1.856 -11.071 1.00 92.25 107 SER A C 1
ATOM 855 O O . SER A 1 107 ? 2.598 1.936 -10.257 1.00 92.25 107 SER A O 1
ATOM 857 N N . ALA A 1 108 ? 4.685 1.284 -10.767 1.00 94.06 108 ALA A N 1
ATOM 858 C CA . ALA A 1 108 ? 4.985 0.688 -9.463 1.00 94.06 108 ALA A CA 1
ATOM 859 C C . ALA A 1 108 ? 4.824 1.704 -8.320 1.00 94.06 108 ALA A C 1
ATOM 861 O O . ALA A 1 108 ? 4.135 1.430 -7.340 1.00 94.06 108 ALA A O 1
ATOM 862 N N . ARG A 1 109 ? 5.373 2.918 -8.478 1.00 95.25 109 ARG A N 1
ATOM 863 C CA . ARG A 1 109 ? 5.225 3.999 -7.490 1.00 95.25 109 ARG A CA 1
ATOM 864 C C . ARG A 1 109 ? 3.778 4.456 -7.354 1.00 95.25 109 ARG A C 1
ATOM 866 O O . ARG A 1 109 ? 3.342 4.850 -6.281 1.00 95.25 109 ARG A O 1
ATOM 873 N N . ALA A 1 110 ? 3.020 4.462 -8.445 1.00 94.69 110 ALA A N 1
ATOM 874 C CA . ALA A 1 110 ? 1.611 4.804 -8.382 1.00 94.69 110 ALA A CA 1
ATOM 875 C C . ALA A 1 110 ? 0.826 3.777 -7.553 1.00 94.69 110 ALA A C 1
ATOM 877 O O . ALA A 1 110 ? -0.011 4.200 -6.763 1.00 94.69 110 ALA A O 1
ATOM 878 N N . ILE A 1 111 ? 1.133 2.482 -7.684 1.00 96.12 111 ILE A N 1
ATOM 879 C CA . ILE A 1 111 ? 0.512 1.417 -6.887 1.00 96.12 111 ILE A CA 1
ATOM 880 C C . ILE A 1 111 ? 0.918 1.519 -5.411 1.00 96.12 111 ILE A C 1
ATOM 882 O O . ILE A 1 111 ? 0.040 1.452 -4.560 1.00 96.12 111 ILE A O 1
ATOM 886 N N . GLU A 1 112 ? 2.199 1.744 -5.096 1.00 96.38 112 GLU A N 1
ATOM 887 C CA . GLU A 1 112 ? 2.651 1.938 -3.704 1.00 96.38 112 GLU A CA 1
ATOM 888 C C . GLU A 1 112 ? 1.918 3.102 -3.023 1.00 96.38 112 GLU A C 1
ATOM 890 O O . GLU A 1 112 ? 1.389 2.927 -1.931 1.00 96.38 112 GLU A O 1
ATOM 895 N N . ARG A 1 113 ? 1.699 4.220 -3.729 1.00 95.62 113 ARG A N 1
ATOM 896 C CA . ARG A 1 113 ? 0.900 5.334 -3.192 1.00 95.62 113 ARG A CA 1
ATOM 897 C C . ARG A 1 113 ? -0.528 4.951 -2.810 1.00 95.62 113 ARG A C 1
ATOM 899 O O . ARG A 1 113 ? -1.140 5.689 -2.046 1.00 95.62 113 ARG A O 1
ATOM 906 N N . VAL A 1 114 ? -1.104 3.877 -3.360 1.00 97.06 114 VAL A N 1
ATOM 907 C CA . VAL A 1 114 ? -2.411 3.364 -2.907 1.00 97.06 114 VAL A CA 1
ATOM 908 C C . VAL A 1 114 ? -2.290 2.778 -1.499 1.00 97.06 114 VAL A C 1
ATOM 910 O O . VAL A 1 114 ? -3.188 3.016 -0.692 1.00 97.06 114 VAL A O 1
ATOM 913 N N . GLY A 1 115 ? -1.185 2.089 -1.193 1.00 96.25 115 GLY A N 1
ATOM 914 C CA . GLY A 1 115 ? -0.835 1.617 0.152 1.00 96.25 115 GLY A CA 1
ATOM 915 C C . GLY A 1 115 ? -0.741 2.768 1.153 1.00 96.25 115 GLY A C 1
ATOM 916 O O . GLY A 1 115 ? -1.529 2.797 2.102 1.00 96.25 115 GLY A O 1
ATOM 917 N N . ASP A 1 116 ? 0.043 3.808 0.832 1.00 95.31 116 ASP A N 1
ATOM 918 C CA . ASP A 1 116 ? 0.151 5.037 1.641 1.00 95.31 116 ASP A CA 1
ATOM 919 C C . ASP A 1 116 ? -1.232 5.638 1.966 1.00 95.31 116 ASP A C 1
ATOM 921 O O . ASP A 1 116 ? -1.524 6.082 3.081 1.00 95.31 116 ASP A O 1
ATOM 925 N N . ARG A 1 117 ? -2.135 5.669 0.972 1.00 97.00 117 ARG A N 1
ATOM 926 C CA . ARG A 1 117 ? -3.501 6.192 1.159 1.00 97.00 117 ARG A CA 1
ATOM 927 C C . ARG A 1 117 ? -4.309 5.309 2.099 1.00 97.00 117 ARG A C 1
ATOM 929 O O . ARG A 1 117 ? -5.087 5.827 2.897 1.00 97.00 117 ARG A O 1
ATOM 936 N N . CYS A 1 118 ? -4.140 3.993 2.016 1.00 97.62 118 CYS A N 1
ATOM 937 C CA . CYS A 1 118 ? -4.793 3.058 2.923 1.00 97.62 118 CYS A CA 1
ATOM 938 C C . CYS A 1 118 ? -4.279 3.227 4.361 1.00 97.62 118 CYS A C 1
ATOM 940 O O . CYS A 1 118 ? -5.099 3.249 5.281 1.00 97.62 118 CYS A O 1
ATOM 942 N N . GLN A 1 1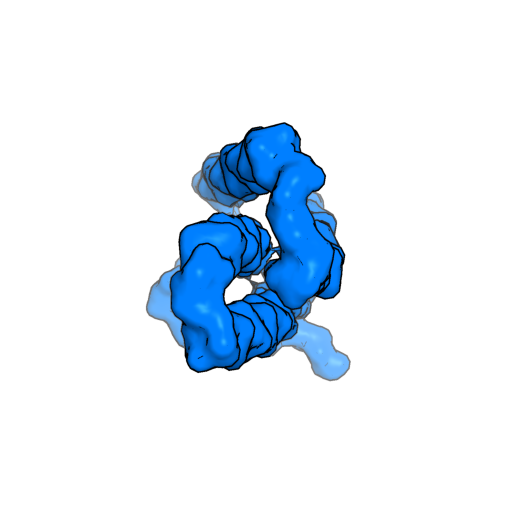19 ? -2.977 3.454 4.576 1.00 95.31 119 GLN A N 1
ATOM 943 C CA . GLN A 1 119 ? -2.456 3.815 5.902 1.00 95.31 119 GLN A CA 1
ATOM 944 C C . GLN A 1 119 ? -3.098 5.097 6.445 1.00 95.31 119 GLN A C 1
ATOM 946 O O . GLN A 1 119 ? -3.606 5.090 7.569 1.00 95.31 119 GLN A O 1
ATOM 951 N N . ASN A 1 120 ? -3.195 6.158 5.635 1.00 95.00 120 ASN A N 1
ATOM 952 C CA . ASN A 1 120 ? -3.866 7.400 6.047 1.00 95.00 120 ASN A CA 1
ATOM 953 C C . ASN A 1 120 ? -5.309 7.144 6.515 1.00 95.00 120 ASN A C 1
ATOM 955 O O . ASN A 1 120 ? -5.770 7.723 7.502 1.00 95.00 120 ASN A O 1
ATOM 959 N N . ILE A 1 121 ? -6.043 6.267 5.822 1.00 96.38 121 ILE A N 1
ATOM 960 C CA . ILE A 1 121 ? -7.407 5.901 6.221 1.00 96.38 121 ILE A CA 1
ATOM 961 C C . ILE A 1 121 ? -7.393 5.136 7.556 1.00 96.38 121 ILE A C 1
ATOM 963 O O . ILE A 1 121 ? -8.222 5.440 8.418 1.00 96.38 121 ILE A O 1
ATOM 967 N N . CYS A 1 122 ? -6.441 4.223 7.783 1.00 95.31 122 CYS A N 1
ATOM 968 C CA . CYS A 1 122 ? -6.273 3.537 9.073 1.00 95.31 122 CYS A CA 1
ATOM 969 C C . CYS A 1 122 ? -6.102 4.539 10.226 1.00 95.31 122 CYS A C 1
ATOM 971 O O . CYS A 1 122 ? -6.806 4.464 11.238 1.00 95.31 122 CYS A O 1
ATOM 973 N N . GLU A 1 123 ? -5.245 5.545 10.051 1.00 92.50 123 GLU A N 1
ATOM 974 C CA . GLU A 1 123 ? -5.054 6.612 11.038 1.00 92.50 123 GLU A CA 1
ATOM 975 C C . GLU A 1 123 ? -6.346 7.401 11.297 1.00 92.50 123 GLU A C 1
ATOM 977 O O . GLU A 1 123 ? -6.644 7.787 12.434 1.00 92.50 123 GLU A O 1
ATOM 982 N N . TYR A 1 124 ? -7.149 7.647 10.257 1.00 93.88 124 TYR A N 1
ATOM 983 C CA . TYR A 1 124 ? -8.423 8.356 10.388 1.00 93.88 124 TYR A CA 1
ATOM 984 C C . TYR A 1 124 ? -9.474 7.550 11.146 1.00 93.88 124 TYR A C 1
ATOM 986 O O . TYR A 1 124 ? -10.257 8.165 11.882 1.00 93.88 124 TYR A O 1
ATOM 994 N N . ILE A 1 125 ? -9.478 6.219 11.008 1.00 93.50 125 ILE A N 1
ATOM 995 C CA . ILE A 1 125 ? -10.310 5.307 11.809 1.00 93.50 125 ILE A CA 1
ATOM 996 C C . ILE A 1 125 ? -9.904 5.415 13.277 1.00 93.50 125 ILE A C 1
ATOM 998 O O . ILE A 1 125 ? -10.746 5.693 14.135 1.00 93.50 125 ILE A O 1
ATOM 1002 N N . ILE A 1 126 ? -8.606 5.293 13.572 1.00 90.44 126 ILE A N 1
ATOM 1003 C CA . ILE A 1 126 ? -8.091 5.366 14.945 1.00 90.44 126 ILE A CA 1
ATOM 1004 C C . ILE A 1 126 ? -8.439 6.714 15.579 1.00 90.44 126 ILE A C 1
ATOM 1006 O O . ILE A 1 126 ? -8.976 6.767 16.691 1.00 90.44 126 ILE A O 1
ATOM 1010 N N . TYR A 1 127 ? -8.229 7.803 14.840 1.00 88.44 127 TYR A N 1
ATOM 1011 C CA . TYR A 1 127 ? -8.622 9.140 15.266 1.00 88.44 127 TYR A CA 1
ATOM 1012 C C . TYR A 1 127 ? -10.136 9.256 15.505 1.00 88.44 127 TYR A C 1
ATOM 1014 O O . TYR A 1 127 ? -10.557 9.852 16.499 1.00 88.44 127 TYR A O 1
ATOM 1022 N N . ALA A 1 128 ? -10.966 8.686 14.623 1.00 89.44 128 ALA A N 1
ATOM 1023 C CA . ALA A 1 128 ? -12.422 8.748 14.737 1.00 89.44 128 ALA A CA 1
ATOM 1024 C C . ALA A 1 128 ? -12.945 8.049 15.998 1.00 89.44 128 ALA A C 1
ATOM 1026 O O . ALA A 1 128 ? -13.872 8.569 16.620 1.00 89.44 128 ALA A O 1
ATOM 1027 N N . VAL A 1 129 ? -12.350 6.910 16.370 1.00 88.50 129 VAL A N 1
ATOM 1028 C CA . VAL A 1 129 ? -12.791 6.085 17.505 1.00 88.50 129 VAL A CA 1
ATOM 1029 C C . VAL A 1 129 ? -12.190 6.557 18.829 1.00 88.50 129 VAL A C 1
ATOM 1031 O O . VAL A 1 129 ? -12.890 6.607 19.838 1.00 88.50 129 VAL A O 1
ATOM 1034 N N . LYS A 1 130 ? -10.897 6.905 18.861 1.00 85.12 130 LYS A N 1
ATOM 1035 C CA . LYS A 1 130 ? -10.203 7.275 20.108 1.00 85.12 130 LYS A CA 1
ATOM 1036 C C . LYS A 1 130 ? -10.244 8.766 20.423 1.00 85.12 130 LYS A C 1
ATOM 1038 O O .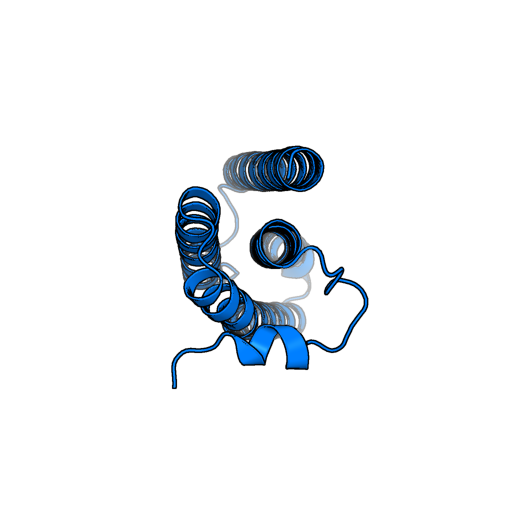 LYS A 1 130 ? -9.939 9.141 21.554 1.00 85.12 130 LYS A O 1
ATOM 1043 N N . GLY A 1 131 ? -10.547 9.620 19.443 1.00 73.31 131 GLY A N 1
ATOM 1044 C CA . GLY A 1 131 ? -10.469 11.079 19.586 1.00 73.31 131 GLY A CA 1
ATOM 1045 C C . GLY A 1 131 ? -9.046 11.608 19.816 1.00 73.31 131 GLY A C 1
ATOM 1046 O O . GLY A 1 131 ? -8.877 12.777 20.158 1.00 73.31 131 GLY A O 1
ATOM 1047 N N . LYS A 1 132 ? -8.022 10.760 19.650 1.00 63.84 132 LYS A N 1
ATOM 1048 C CA . LYS A 1 132 ? -6.604 11.097 19.813 1.00 63.84 132 LYS A CA 1
ATOM 1049 C C . LYS A 1 132 ? -5.937 11.152 18.450 1.00 63.84 132 LYS A C 1
ATOM 1051 O O . LYS A 1 132 ? -6.080 10.223 17.661 1.00 63.84 132 LYS A O 1
ATOM 1056 N N . ASP A 1 133 ? -5.223 12.242 18.185 1.00 61.66 133 ASP A N 1
ATOM 1057 C CA . ASP A 1 133 ? -4.421 12.392 16.973 1.00 61.66 133 ASP A CA 1
ATOM 1058 C C . ASP A 1 133 ? -3.179 11.499 17.065 1.00 61.66 133 ASP A C 1
ATOM 1060 O O . ASP A 1 133 ? -2.230 11.818 17.779 1.00 61.66 133 ASP A O 1
ATOM 1064 N N . VAL A 1 134 ? -3.232 10.348 16.394 1.00 61.34 134 VAL A N 1
ATOM 1065 C CA . VAL A 1 134 ? -2.102 9.415 16.263 1.00 61.34 134 VAL A CA 1
ATOM 1066 C C . VAL A 1 134 ? -1.197 9.764 15.082 1.00 61.34 134 VAL A C 1
ATOM 1068 O O . VAL A 1 134 ? -0.090 9.264 15.014 1.00 61.34 134 VAL A O 1
ATOM 1071 N N . ARG A 1 135 ? -1.593 10.710 14.219 1.00 59.34 135 ARG A N 1
ATOM 1072 C CA . ARG A 1 135 ? -0.833 11.109 13.016 1.00 59.34 135 ARG A CA 1
ATOM 1073 C C . ARG A 1 135 ? 0.482 11.839 13.338 1.00 59.34 135 ARG A C 1
ATOM 1075 O O . ARG A 1 135 ? 1.242 12.168 12.441 1.00 59.34 135 ARG A O 1
ATOM 1082 N N . HIS A 1 136 ? 0.693 12.186 14.614 1.00 53.47 136 HIS A N 1
ATOM 1083 C CA . HIS A 1 136 ? 1.867 12.902 15.137 1.00 53.47 136 HIS A CA 1
ATOM 1084 C C . HIS A 1 136 ? 2.474 12.211 16.375 1.00 53.47 136 HIS A C 1
ATOM 1086 O O . HIS A 1 136 ? 3.251 12.829 17.105 1.00 53.47 136 HIS A O 1
ATOM 1092 N N . ARG A 1 137 ? 2.068 10.973 16.684 1.00 52.94 137 ARG A N 1
ATOM 1093 C CA . ARG A 1 137 ? 2.581 10.193 17.821 1.00 52.94 137 ARG A CA 1
ATOM 1094 C C . ARG A 1 137 ? 3.029 8.825 17.325 1.00 52.94 137 ARG A C 1
ATOM 1096 O O . ARG A 1 137 ? 2.391 8.298 16.427 1.00 52.94 137 ARG A O 1
ATOM 1103 N N . ASP A 1 138 ? 4.105 8.317 17.928 1.00 64.25 138 ASP A N 1
ATOM 1104 C CA . ASP A 1 138 ? 4.803 7.072 17.584 1.00 64.25 138 ASP A CA 1
ATOM 1105 C C . ASP A 1 138 ? 3.885 5.982 17.020 1.00 64.25 138 ASP A C 1
ATOM 1107 O O . ASP A 1 138 ? 2.863 5.653 17.629 1.00 64.25 138 ASP A O 1
ATOM 1111 N N . GLU A 1 139 ? 4.299 5.368 15.907 1.00 69.94 139 GLU A N 1
ATOM 1112 C CA . GLU A 1 139 ? 3.665 4.189 15.289 1.00 69.94 139 GLU A CA 1
ATOM 1113 C C . GLU A 1 139 ? 3.369 3.076 16.315 1.00 69.94 139 GLU A C 1
ATOM 1115 O O . GLU A 1 139 ? 2.398 2.328 16.185 1.00 69.94 139 GLU A O 1
ATOM 1120 N N . GLU A 1 140 ? 4.140 3.033 17.408 1.00 69.50 140 GLU A N 1
ATOM 1121 C CA . GLU A 1 140 ? 3.904 2.189 18.581 1.00 69.50 140 GLU A CA 1
ATOM 1122 C C . GLU A 1 140 ? 2.478 2.297 19.156 1.00 69.50 140 GLU A C 1
ATOM 1124 O O . GLU A 1 140 ? 1.961 1.320 19.697 1.00 69.50 140 GLU A O 1
ATOM 1129 N N . GLU A 1 141 ? 1.807 3.449 19.054 1.00 73.94 141 GLU A N 1
ATOM 1130 C CA . GLU A 1 141 ? 0.416 3.617 19.499 1.00 73.94 141 GLU A CA 1
ATOM 1131 C C . GLU A 1 141 ? -0.582 2.867 18.610 1.00 73.94 141 GLU A C 1
ATOM 1133 O O . GLU A 1 141 ? -1.606 2.402 19.115 1.00 73.94 141 GLU A O 1
ATOM 1138 N N . ILE A 1 142 ? -0.298 2.725 17.313 1.00 78.81 142 ILE A N 1
ATOM 1139 C CA . ILE A 1 142 ? -1.135 1.962 16.376 1.00 78.81 142 ILE A CA 1
ATOM 1140 C C . ILE A 1 142 ? -0.992 0.468 16.677 1.00 78.81 142 ILE A C 1
ATOM 1142 O O . ILE A 1 142 ? -1.987 -0.253 16.777 1.00 78.81 142 ILE A O 1
ATOM 1146 N N . TYR A 1 143 ? 0.234 0.023 16.950 1.00 79.44 143 TYR A N 1
ATOM 1147 C CA . TYR A 1 143 ? 0.548 -1.373 17.251 1.00 79.44 143 TYR A CA 1
ATOM 1148 C C . TYR A 1 143 ? -0.050 -1.892 18.567 1.00 79.44 143 TYR A C 1
ATOM 1150 O O . TYR A 1 143 ? -0.178 -3.101 18.754 1.00 79.44 143 TYR A O 1
ATOM 1158 N N . LYS A 1 144 ? -0.514 -1.009 19.461 1.00 81.81 144 LYS A N 1
ATOM 1159 C CA . LYS A 1 144 ? -1.269 -1.400 20.669 1.00 81.81 144 LYS A CA 1
ATOM 1160 C C . LYS A 1 144 ? -2.642 -1.989 20.366 1.00 81.81 144 LYS A C 1
ATOM 1162 O O . LYS A 1 144 ? -3.221 -2.638 21.234 1.00 81.81 144 LYS A O 1
ATOM 1167 N N . TYR A 1 145 ? -3.176 -1.749 19.172 1.00 82.00 145 TYR A N 1
ATOM 1168 C CA . TYR A 1 145 ? -4.468 -2.275 18.747 1.00 82.00 145 TYR A CA 1
ATOM 1169 C C . TYR A 1 145 ? -4.327 -3.549 17.918 1.00 82.00 145 TYR A C 1
ATOM 1171 O O . TYR A 1 145 ? -5.240 -3.855 17.172 1.00 82.00 145 TYR A O 1
ATOM 1179 N N . ARG A 1 146 ? -3.201 -4.267 18.001 1.00 77.31 146 ARG A N 1
ATOM 1180 C CA . ARG A 1 146 ? -2.986 -5.570 17.354 1.00 77.31 146 ARG A CA 1
ATOM 1181 C C . ARG A 1 146 ? -3.648 -6.708 18.136 1.00 77.31 146 ARG A C 1
ATOM 1183 O O . ARG A 1 146 ? -3.707 -6.673 19.366 1.00 77.31 146 ARG A O 1
ATOM 1190 N N . ALA A 1 147 ? -4.065 -7.747 17.419 1.00 64.69 147 ALA A N 1
ATOM 1191 C CA . ALA A 1 147 ? -4.494 -8.996 18.019 1.00 64.69 147 ALA A CA 1
ATOM 1192 C C . ALA A 1 147 ? -3.233 -9.729 18.485 1.00 64.69 147 ALA A C 1
ATOM 1194 O O . ALA A 1 147 ? -2.233 -9.746 17.766 1.00 64.69 147 ALA A O 1
ATOM 1195 N N . SER A 1 148 ? -3.269 -10.261 19.710 1.00 53.09 148 SER A N 1
ATOM 1196 C CA . SER A 1 148 ? -2.173 -11.055 20.286 1.00 53.09 148 SER A CA 1
ATOM 1197 C C . SER A 1 148 ? -1.941 -12.356 19.527 1.00 53.09 148 SER A C 1
ATOM 1199 O O . SER A 1 148 ? -2.947 -12.952 19.080 1.00 53.09 148 SER A O 1
#

Secondary structure (DSSP, 8-state):
-HHHHHHHHHHHHHHHHHHHHHHHHHHHTTT--GGG----HHHHHHHHHHHHHHHHHHHHT-HHHHHHHHHHHHHHHHHHHHHHHHHHHHHHH-GGGHHHHHHHHHHHHHHHHHHHHHHHHHHHHHHHHH----TTS-THHHHTTS--